Protein AF-A0A8E0FLQ1-F1 (afdb_monomer_lite)

Secondary structure (DSSP, 8-state):
-EEEETTEEEEEEEETTEEEEEEEEPPPPP--------HHHHHHHHHHHHT--

Sequence (53 aa):
MVVDVEDARLVLGVTAGQINLLHKLPPSAPTEEIPQTDFQSVMKNLLKRSGRS

pLDDT: mean 74.66, std 9.77, range [49.56, 88.0]

Organism: NCBI:txid869670

Structure (mmCIF, N/CA/C/O backbone):
data_AF-A0A8E0FLQ1-F1
#
_entry.id   AF-A0A8E0FLQ1-F1
#
loop_
_atom_site.group_PDB
_atom_site.id
_atom_site.type_symbol
_atom_site.label_atom_id
_atom_site.label_alt_id
_atom_site.label_comp_id
_atom_site.label_asym_id
_atom_site.label_entity_id
_atom_site.label_seq_id
_atom_site.pdbx_PDB_ins_code
_atom_site.Cartn_x
_atom_site.Cartn_y
_atom_site.Cartn_z
_atom_site.occupancy
_atom_site.B_iso_or_equiv
_atom_site.auth_seq_id
_atom_site.auth_comp_id
_atom_site.auth_asym_id
_atom_site.auth_atom_id
_atom_site.pdbx_PDB_model_num
ATOM 1 N N . MET A 1 1 ? 11.697 4.797 -5.031 1.00 62.22 1 MET A N 1
ATOM 2 C CA . MET A 1 1 ? 10.881 3.642 -4.601 1.00 62.22 1 MET A CA 1
ATOM 3 C C . MET A 1 1 ? 11.229 3.350 -3.151 1.00 62.22 1 MET A C 1
ATOM 5 O O . MET A 1 1 ? 12.413 3.366 -2.829 1.00 62.22 1 MET A O 1
ATOM 9 N N . VAL A 1 2 ? 10.228 3.165 -2.290 1.00 63.81 2 VAL A N 1
ATOM 10 C CA . VAL A 1 2 ? 10.427 2.796 -0.880 1.00 63.81 2 VAL A CA 1
ATOM 11 C C . VAL A 1 2 ? 10.021 1.337 -0.733 1.00 63.81 2 VAL A C 1
ATOM 13 O O . VAL A 1 2 ? 8.972 0.953 -1.242 1.00 63.81 2 VAL A O 1
ATOM 16 N N . VAL A 1 3 ? 10.883 0.532 -0.118 1.00 72.06 3 VAL A N 1
ATOM 17 C CA . VAL A 1 3 ? 10.608 -0.876 0.178 1.00 72.06 3 VAL A CA 1
ATOM 18 C C . VAL A 1 3 ? 10.352 -0.990 1.669 1.00 72.06 3 VAL A C 1
ATOM 20 O O . VAL A 1 3 ? 11.224 -0.644 2.470 1.00 72.06 3 VAL A O 1
ATOM 23 N N . ASP A 1 4 ? 9.165 -1.463 2.022 1.00 66.94 4 ASP A N 1
ATOM 24 C CA . ASP A 1 4 ? 8.829 -1.785 3.401 1.00 66.94 4 ASP A CA 1
ATOM 25 C C . ASP A 1 4 ? 9.397 -3.167 3.732 1.00 66.94 4 ASP A C 1
ATOM 27 O O . ASP A 1 4 ? 9.133 -4.156 3.048 1.00 66.94 4 ASP A O 1
ATOM 31 N N . VAL A 1 5 ? 10.233 -3.211 4.762 1.00 70.44 5 VAL A N 1
ATOM 32 C CA . VAL A 1 5 ? 10.797 -4.424 5.357 1.00 70.44 5 VAL A CA 1
ATOM 33 C C . VAL A 1 5 ? 10.318 -4.456 6.806 1.00 70.44 5 VAL A C 1
ATOM 35 O O . VAL A 1 5 ? 10.060 -3.398 7.377 1.00 70.44 5 VAL A O 1
ATOM 38 N N . GLU A 1 6 ? 10.194 -5.647 7.391 1.00 60.28 6 GLU A N 1
ATOM 39 C CA . GLU A 1 6 ? 9.498 -5.912 8.666 1.00 60.28 6 GLU A CA 1
ATOM 40 C C . GLU A 1 6 ? 9.745 -4.870 9.779 1.00 60.28 6 GLU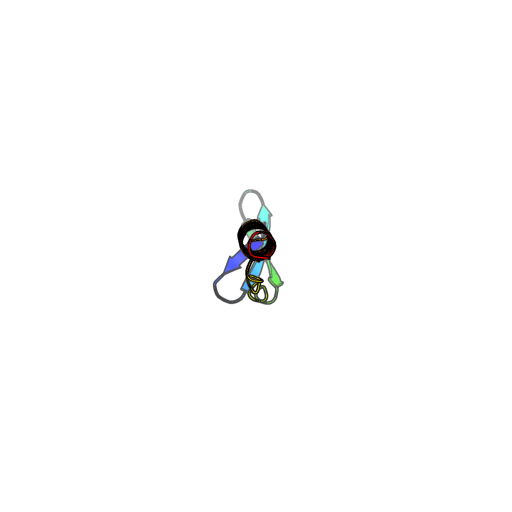 A C 1
ATOM 42 O O . GLU A 1 6 ? 8.793 -4.481 10.446 1.00 60.28 6 GLU A O 1
ATOM 47 N N . ASP A 1 7 ? 10.962 -4.318 9.899 1.00 61.78 7 ASP A N 1
ATOM 48 C CA . ASP A 1 7 ? 11.315 -3.315 10.920 1.00 61.78 7 ASP A CA 1
ATOM 49 C C . ASP A 1 7 ? 11.873 -1.985 10.374 1.00 61.78 7 ASP A C 1
ATOM 51 O O . ASP A 1 7 ? 12.406 -1.162 11.127 1.00 61.78 7 ASP A O 1
ATOM 55 N N . ALA A 1 8 ? 11.836 -1.750 9.060 1.00 71.75 8 ALA A N 1
ATOM 56 C CA . ALA A 1 8 ? 12.401 -0.534 8.474 1.00 71.75 8 ALA A CA 1
ATOM 57 C C . ALA A 1 8 ? 11.880 -0.247 7.069 1.00 71.75 8 ALA A C 1
ATOM 59 O O . ALA A 1 8 ? 11.623 -1.14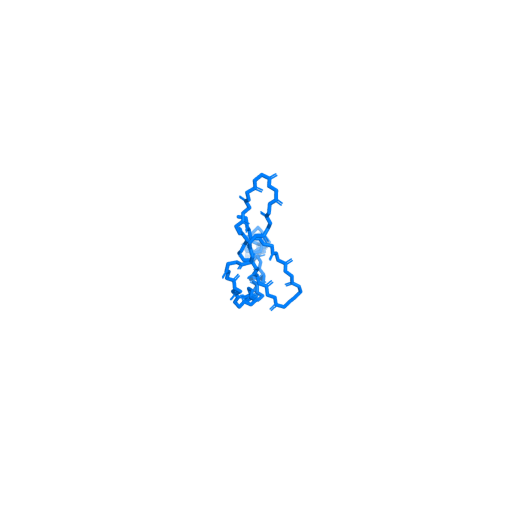9 6.279 1.00 71.75 8 ALA A O 1
ATOM 60 N N . ARG A 1 9 ? 11.844 1.037 6.710 1.00 80.38 9 ARG A N 1
ATOM 61 C CA . ARG A 1 9 ? 11.531 1.453 5.339 1.00 80.38 9 ARG A CA 1
ATOM 62 C C . ARG A 1 9 ? 12.823 1.838 4.640 1.00 80.38 9 ARG A C 1
ATOM 64 O O . ARG A 1 9 ? 13.554 2.710 5.111 1.00 80.38 9 ARG A O 1
ATOM 71 N N . LEU A 1 10 ? 13.141 1.169 3.540 1.00 84.00 10 LEU A N 1
ATOM 72 C CA . LEU A 1 10 ? 14.390 1.366 2.810 1.00 84.00 10 LEU A CA 1
ATOM 73 C C . LEU A 1 10 ? 14.146 2.228 1.575 1.00 84.00 10 LEU A C 1
ATOM 75 O O . LEU A 1 10 ? 13.310 1.912 0.729 1.00 84.00 10 LEU A O 1
ATOM 79 N N . VAL A 1 11 ? 14.906 3.311 1.452 1.00 85.12 11 VAL A N 1
ATOM 80 C CA . VAL A 1 11 ? 14.932 4.138 0.247 1.00 85.12 11 VAL A CA 1
ATOM 81 C C . VAL A 1 11 ? 16.056 3.630 -0.641 1.00 85.12 11 VAL A C 1
ATOM 83 O O . VAL A 1 11 ? 17.232 3.723 -0.280 1.00 85.12 11 VAL A O 1
ATOM 86 N N . LEU A 1 12 ? 15.682 3.096 -1.803 1.00 86.31 12 LEU A N 1
ATOM 87 C CA . LEU A 1 12 ? 16.617 2.547 -2.777 1.00 86.31 12 LEU A CA 1
ATOM 88 C C . LEU A 1 12 ? 16.737 3.470 -3.992 1.00 86.31 12 LEU A C 1
ATOM 90 O O . LEU A 1 12 ? 15.735 3.932 -4.548 1.00 86.31 12 LEU A O 1
ATOM 94 N N . GLY A 1 13 ? 17.973 3.712 -4.415 1.00 86.19 13 GLY A N 1
ATOM 95 C CA . GLY A 1 13 ? 18.299 4.276 -5.717 1.00 86.19 13 GLY A CA 1
ATOM 96 C C . GLY A 1 13 ? 18.411 3.145 -6.728 1.00 86.19 13 GLY A C 1
ATOM 97 O O . GLY A 1 13 ? 19.102 2.164 -6.471 1.00 86.19 13 GLY A O 1
ATOM 98 N N . VAL A 1 14 ? 17.734 3.263 -7.866 1.00 81.44 14 VAL A N 1
ATOM 99 C CA . VAL A 1 14 ? 17.715 2.213 -8.891 1.00 81.44 14 VAL A CA 1
ATOM 100 C C . VAL A 1 14 ? 18.257 2.795 -10.189 1.00 81.44 14 VAL A C 1
ATOM 102 O O . VAL A 1 14 ? 17.760 3.817 -10.660 1.00 81.44 14 VAL A O 1
ATOM 105 N N . THR A 1 15 ? 19.277 2.160 -10.758 1.00 77.69 15 THR A N 1
ATOM 106 C CA . THR A 1 15 ? 19.742 2.414 -12.129 1.00 77.69 15 THR A CA 1
ATOM 107 C C . THR A 1 15 ? 19.594 1.138 -12.953 1.00 77.69 15 THR A C 1
ATOM 109 O O . THR A 1 15 ? 19.276 0.082 -12.411 1.00 77.69 15 THR A O 1
ATOM 112 N N . ALA A 1 16 ? 19.822 1.216 -14.267 1.00 77.25 16 ALA A N 1
ATOM 113 C CA . ALA A 1 16 ? 19.566 0.123 -15.212 1.00 77.25 16 ALA A CA 1
ATOM 114 C C . ALA A 1 16 ? 20.272 -1.218 -14.897 1.00 77.25 16 ALA A C 1
ATOM 116 O O . ALA A 1 16 ? 19.921 -2.228 -15.497 1.00 77.25 16 ALA A O 1
ATOM 117 N N . GLY A 1 17 ? 21.230 -1.256 -13.962 1.00 84.25 17 GLY A N 1
ATOM 118 C CA . GLY A 1 17 ? 21.870 -2.500 -13.522 1.00 84.25 17 GLY A CA 1
ATOM 119 C C . GLY A 1 17 ? 22.273 -2.558 -12.049 1.00 84.25 17 GLY A C 1
ATOM 120 O O . GLY A 1 17 ? 22.905 -3.531 -11.650 1.00 84.25 17 GLY A O 1
ATOM 121 N N . GLN A 1 18 ? 21.951 -1.548 -11.234 1.00 79.56 18 GLN A N 1
ATOM 122 C CA . GLN A 1 18 ? 22.408 -1.502 -9.844 1.00 79.56 18 GLN A CA 1
ATOM 123 C C . GLN A 1 18 ? 21.325 -0.994 -8.893 1.00 79.56 18 GLN A C 1
ATOM 125 O O . GLN A 1 18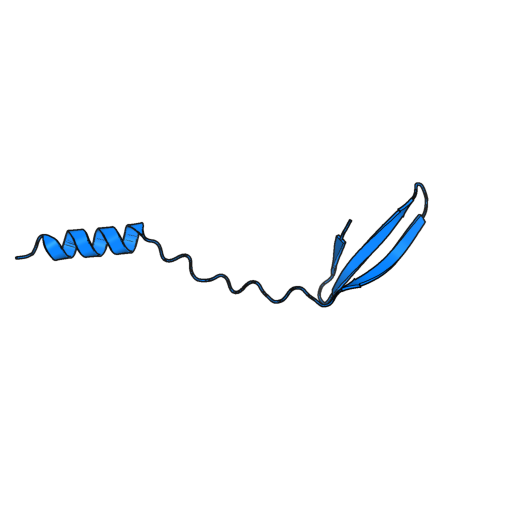 ? 20.608 -0.033 -9.180 1.00 79.56 18 GLN A O 1
ATOM 130 N N . ILE A 1 19 ? 21.265 -1.632 -7.721 1.00 88.00 19 ILE A N 1
ATOM 131 C CA . ILE A 1 19 ? 20.410 -1.241 -6.602 1.00 88.00 19 ILE A CA 1
ATOM 132 C C . ILE A 1 19 ? 21.292 -0.634 -5.508 1.00 88.00 19 ILE A C 1
ATOM 134 O O . ILE A 1 19 ? 22.100 -1.317 -4.884 1.00 88.00 19 ILE A O 1
ATOM 138 N N . ASN A 1 20 ? 21.152 0.680 -5.352 1.00 83.81 20 ASN A N 1
ATOM 139 C CA . ASN A 1 20 ? 21.703 1.561 -4.328 1.00 83.81 20 ASN A CA 1
ATOM 140 C C . ASN A 1 20 ? 20.923 1.557 -2.995 1.00 83.81 20 ASN A C 1
ATOM 142 O O . ASN A 1 20 ? 19.832 2.122 -3.031 1.00 83.81 20 ASN A O 1
ATOM 146 N N . LEU A 1 21 ? 21.385 1.057 -1.839 1.00 85.75 21 LEU A N 1
ATOM 147 C CA . LEU A 1 21 ? 20.710 1.427 -0.575 1.00 85.75 21 LEU A CA 1
ATOM 148 C C . LEU A 1 21 ? 21.107 2.859 -0.201 1.00 85.75 21 LEU A C 1
ATOM 150 O O . LEU A 1 21 ? 22.273 3.122 0.074 1.00 85.75 21 LEU A O 1
ATOM 154 N N . LEU A 1 22 ? 20.145 3.784 -0.195 1.00 87.50 22 LEU A N 1
ATOM 155 C CA . LEU A 1 22 ? 20.416 5.192 0.096 1.00 87.50 22 LEU A CA 1
ATOM 156 C C . LEU A 1 22 ? 20.173 5.500 1.569 1.00 87.50 22 LEU A C 1
ATOM 158 O O . LEU A 1 22 ? 21.083 5.940 2.270 1.00 87.50 22 LEU A O 1
ATOM 162 N N . HIS A 1 23 ? 18.952 5.260 2.049 1.00 83.31 23 HIS A N 1
ATOM 163 C CA . HIS A 1 23 ? 18.546 5.633 3.403 1.00 83.31 23 HIS A CA 1
ATOM 164 C C . HIS A 1 23 ? 17.704 4.539 4.057 1.00 83.31 23 HIS A C 1
ATOM 166 O O . HIS A 1 23 ? 16.876 3.901 3.406 1.00 83.31 23 HIS A O 1
ATOM 172 N N . LYS A 1 24 ? 17.891 4.363 5.366 1.00 82.88 24 LYS A N 1
ATOM 173 C CA . LYS A 1 24 ? 17.051 3.524 6.222 1.00 82.88 24 LYS A CA 1
ATOM 174 C C . LYS A 1 24 ? 16.194 4.444 7.082 1.00 82.88 24 LYS A C 1
ATOM 176 O O . LYS A 1 24 ? 16.714 5.140 7.949 1.00 82.88 24 LYS A O 1
ATOM 181 N N . LEU A 1 25 ? 14.898 4.479 6.809 1.00 79.69 25 LEU A N 1
ATOM 182 C CA . LEU A 1 25 ? 13.932 5.217 7.608 1.00 79.69 25 LEU A CA 1
ATOM 183 C C . LEU A 1 25 ? 13.463 4.345 8.779 1.00 79.69 25 LEU A C 1
ATOM 185 O O . LEU A 1 25 ? 13.385 3.117 8.636 1.00 79.69 25 LEU A O 1
ATOM 189 N N . PRO A 1 26 ? 13.111 4.962 9.920 1.00 76.44 26 PRO A N 1
ATOM 190 C CA . PRO A 1 26 ? 12.470 4.244 11.010 1.00 76.44 26 PRO A CA 1
ATOM 191 C C . PRO A 1 26 ? 11.165 3.584 10.527 1.00 76.44 26 PRO A C 1
ATOM 193 O O . PRO A 1 26 ? 10.540 4.088 9.572 1.00 76.44 26 PRO A O 1
ATOM 196 N N . PRO A 1 27 ? 10.753 2.474 11.170 1.00 75.00 27 PRO A N 1
ATOM 197 C CA . PRO A 1 27 ? 9.498 1.808 10.849 1.00 75.00 27 PRO A CA 1
ATOM 198 C C . PRO A 1 27 ? 8.357 2.825 10.901 1.00 75.00 27 PRO A C 1
ATOM 200 O O . PRO A 1 27 ? 8.377 3.759 11.711 1.00 75.00 27 PRO A O 1
ATOM 203 N N . SER A 1 28 ? 7.395 2.706 9.984 1.00 68.19 28 SER A N 1
ATOM 204 C CA . SER A 1 28 ? 6.169 3.495 10.111 1.00 68.19 28 SER A CA 1
ATOM 205 C C . SER A 1 28 ? 5.558 3.172 11.466 1.00 68.19 28 SER A C 1
ATOM 207 O O . SER A 1 28 ? 5.400 1.998 11.797 1.00 68.19 28 SER A O 1
ATOM 209 N N . ALA A 1 29 ? 5.221 4.204 12.241 1.00 71.44 29 ALA A N 1
ATOM 210 C CA . ALA A 1 29 ? 4.366 4.000 13.398 1.00 71.44 29 ALA A CA 1
ATOM 211 C C . ALA A 1 29 ? 3.117 3.243 12.918 1.00 71.44 29 ALA A C 1
ATOM 213 O O . ALA A 1 29 ? 2.604 3.584 11.840 1.00 71.44 29 ALA A O 1
ATOM 214 N N . PRO A 1 30 ? 2.658 2.211 13.651 1.00 66.31 30 PRO A N 1
ATOM 215 C CA . PRO A 1 30 ? 1.411 1.554 13.312 1.00 66.31 30 PRO A CA 1
ATOM 216 C C . PRO A 1 30 ? 0.363 2.653 13.198 1.00 66.31 30 PRO A C 1
ATOM 218 O O . PRO A 1 30 ? 0.200 3.467 14.108 1.00 66.31 30 PRO A O 1
ATOM 221 N N . THR A 1 31 ? -0.267 2.743 12.029 1.00 62.69 31 THR A N 1
ATOM 222 C CA . THR A 1 31 ? -1.457 3.572 11.900 1.00 62.69 31 THR A CA 1
ATOM 223 C C . THR A 1 31 ? -2.459 2.928 12.835 1.00 62.69 31 THR A C 1
ATOM 225 O O . THR A 1 31 ? -2.962 1.848 12.543 1.00 62.69 31 THR A O 1
ATOM 228 N N . GLU A 1 32 ? -2.656 3.531 14.007 1.00 62.16 32 GLU A N 1
ATOM 229 C CA . GLU A 1 32 ? -3.817 3.244 14.829 1.00 62.16 32 GLU A CA 1
ATOM 230 C C . GLU A 1 32 ? -5.004 3.430 13.890 1.00 62.16 32 GLU A C 1
ATOM 232 O O . GLU A 1 32 ? -5.273 4.542 13.427 1.00 62.16 32 GLU A O 1
ATOM 237 N N . GLU A 1 33 ? -5.641 2.324 13.508 1.00 61.00 33 GLU A N 1
ATOM 238 C CA . GLU A 1 33 ? -6.935 2.362 12.854 1.00 61.00 33 GLU A CA 1
ATOM 239 C C . GLU A 1 33 ? -7.868 3.004 13.868 1.00 61.00 33 GLU A C 1
ATOM 241 O O . GLU A 1 33 ? -8.431 2.341 14.738 1.00 61.00 33 GLU A O 1
ATOM 246 N N . ILE A 1 34 ? -7.963 4.333 13.811 1.00 66.12 34 ILE A N 1
ATOM 247 C CA . ILE A 1 34 ? -8.963 5.078 14.553 1.00 66.12 34 ILE A CA 1
ATOM 248 C C . ILE A 1 34 ? -10.270 4.409 14.141 1.00 66.12 34 ILE A C 1
ATOM 250 O O . ILE A 1 34 ? -10.571 4.426 12.940 1.00 66.12 34 ILE A O 1
ATOM 254 N N . PRO A 1 35 ? -11.006 3.761 15.065 1.00 64.25 35 PRO A N 1
ATOM 255 C CA . PRO A 1 35 ? -12.190 3.019 14.692 1.00 64.25 35 PRO A CA 1
ATOM 256 C C . PRO A 1 35 ? -13.092 3.996 13.957 1.00 64.25 35 PRO A C 1
ATOM 258 O O . PRO A 1 35 ? -13.522 5.003 14.531 1.00 64.25 35 PRO A O 1
ATOM 261 N N . GLN A 1 36 ? -13.294 3.743 12.660 1.00 65.44 36 GLN A N 1
ATOM 262 C CA . GLN A 1 36 ? -14.164 4.554 11.830 1.00 65.44 36 GLN A CA 1
ATOM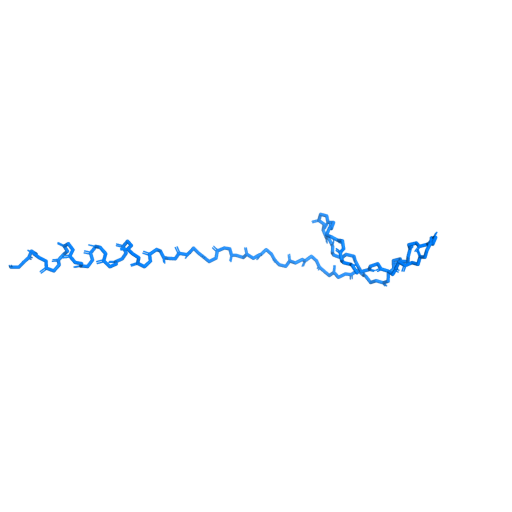 263 C C . GLN A 1 36 ? -15.537 4.455 12.471 1.00 65.44 36 GLN A C 1
ATOM 265 O O . GLN A 1 36 ? -16.233 3.449 12.357 1.00 65.44 36 GLN A O 1
ATOM 270 N N . THR A 1 37 ? -15.876 5.477 13.252 1.00 68.25 37 THR A N 1
ATOM 271 C CA . THR A 1 37 ? -17.156 5.534 13.932 1.00 68.25 37 THR A CA 1
ATOM 272 C C . THR A 1 37 ? -18.190 5.556 12.828 1.00 68.25 37 THR A C 1
ATOM 274 O O . THR A 1 37 ? -18.230 6.491 12.030 1.00 68.25 37 THR A O 1
ATOM 277 N N . ASP A 1 38 ? -18.979 4.489 12.737 1.00 79.44 38 ASP A N 1
ATOM 278 C CA . ASP A 1 38 ? -20.014 4.375 11.727 1.00 79.44 38 ASP A CA 1
ATOM 279 C C . ASP A 1 38 ? -21.121 5.385 12.053 1.00 79.44 38 ASP A C 1
ATOM 281 O O . ASP A 1 38 ? -22.065 5.115 12.804 1.00 79.44 38 ASP A O 1
ATOM 285 N N . PHE A 1 39 ? -20.971 6.595 11.508 1.00 80.94 39 PHE A N 1
ATOM 286 C CA . PHE A 1 39 ? -21.909 7.698 11.676 1.00 80.94 39 PHE A CA 1
ATOM 287 C C . PHE A 1 39 ? -23.336 7.278 11.294 1.00 80.94 39 PHE A C 1
ATOM 289 O O . PHE A 1 39 ? -24.288 7.752 11.914 1.00 80.94 39 PHE A O 1
ATOM 296 N N . GLN A 1 40 ? -23.510 6.334 10.357 1.00 80.69 40 GLN A N 1
ATOM 297 C CA . GLN A 1 40 ? -24.828 5.799 9.999 1.00 80.69 40 GLN A CA 1
ATOM 298 C C . GLN A 1 40 ? -25.468 5.041 11.162 1.00 80.69 40 GLN A C 1
ATOM 300 O O . GLN A 1 40 ? -26.663 5.193 11.424 1.00 80.69 40 GLN A O 1
ATOM 305 N N . SER A 1 41 ? -24.684 4.245 11.886 1.00 80.94 41 SER A N 1
ATOM 306 C CA . SER A 1 41 ? -25.145 3.526 13.074 1.00 80.94 41 SER A CA 1
ATOM 307 C C . SER A 1 41 ? -25.527 4.487 14.204 1.00 80.94 41 SER A C 1
ATOM 309 O O . SER A 1 41 ? -26.574 4.312 14.834 1.00 80.94 41 SER A O 1
ATOM 311 N N . VAL A 1 42 ? -24.753 5.559 14.409 1.00 84.19 42 VAL A N 1
ATOM 312 C CA . VAL A 1 42 ? -25.081 6.613 15.387 1.00 84.19 42 VAL A CA 1
ATOM 313 C C . VAL A 1 42 ? -26.376 7.336 15.005 1.00 84.19 42 VAL A C 1
ATOM 315 O O . VAL A 1 42 ? -27.281 7.447 15.833 1.00 84.19 42 VAL A O 1
ATOM 318 N N . MET A 1 43 ? -26.521 7.753 13.743 1.00 85.69 43 MET A N 1
ATOM 319 C CA . MET A 1 43 ? -27.737 8.414 13.256 1.00 85.69 43 MET A CA 1
ATOM 320 C C . MET A 1 43 ? -28.964 7.507 13.386 1.00 85.69 43 MET A C 1
ATOM 322 O O . MET A 1 43 ? -29.989 7.935 13.913 1.00 85.69 43 MET A O 1
ATOM 326 N N . LYS A 1 44 ? -28.862 6.229 13.000 1.00 84.50 44 LYS A N 1
ATOM 327 C CA . LYS A 1 44 ? -29.959 5.257 13.1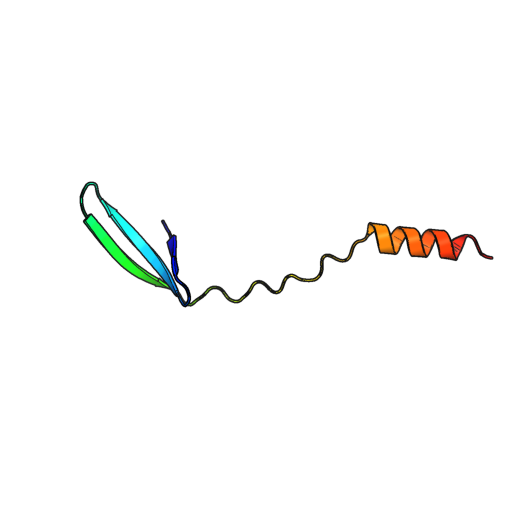51 1.00 84.50 44 LYS A CA 1
ATOM 328 C C . LYS A 1 44 ? -30.391 5.094 14.606 1.00 84.50 44 LYS A C 1
ATOM 330 O O . LYS A 1 44 ? -31.586 4.985 14.867 1.00 84.50 44 LYS A O 1
ATOM 335 N N . ASN A 1 45 ? -29.453 5.087 15.550 1.00 84.00 45 ASN A N 1
ATOM 336 C CA . ASN A 1 45 ? -29.769 4.968 16.973 1.00 84.00 45 ASN A CA 1
ATOM 337 C C . ASN A 1 45 ? -30.444 6.228 17.527 1.00 84.00 45 ASN A C 1
ATOM 339 O O . ASN A 1 45 ? -31.379 6.114 18.319 1.00 84.00 45 ASN A O 1
ATOM 343 N N . LEU A 1 46 ? -30.034 7.415 17.074 1.00 85.94 46 LEU A N 1
ATOM 344 C CA . LEU A 1 46 ? -30.682 8.675 17.443 1.00 85.94 46 LEU A CA 1
ATOM 345 C C . LEU A 1 46 ? -32.108 8.765 16.883 1.00 85.94 46 LEU A C 1
ATOM 347 O O . LEU A 1 46 ? -33.023 9.083 17.638 1.00 85.94 46 LEU A O 1
ATOM 351 N N . LEU A 1 47 ? -32.320 8.397 15.614 1.00 84.56 47 LEU A N 1
ATOM 352 C CA . LEU A 1 47 ? -33.649 8.370 14.984 1.00 84.56 47 LEU A CA 1
ATOM 353 C C . LEU A 1 47 ? -34.585 7.349 15.652 1.00 84.56 47 LEU A C 1
ATOM 355 O O . LEU A 1 47 ? -35.754 7.634 15.900 1.00 84.56 47 LEU A O 1
ATOM 359 N N . LYS A 1 48 ? -34.077 6.155 15.987 1.00 76.56 48 LYS A N 1
ATOM 360 C CA . LYS A 1 48 ? -34.855 5.131 16.710 1.00 76.56 48 LYS A CA 1
ATOM 361 C C . LYS A 1 48 ? -35.224 5.572 18.125 1.00 76.56 48 LYS A C 1
ATOM 363 O O . LYS A 1 48 ? -36.272 5.182 18.630 1.00 76.56 48 LYS A O 1
ATOM 368 N N . ARG A 1 49 ? -34.367 6.365 18.772 1.00 67.31 49 ARG A N 1
ATOM 369 C CA . ARG A 1 49 ? -34.606 6.889 20.120 1.00 67.31 49 ARG A CA 1
ATOM 370 C C . ARG A 1 49 ? -35.526 8.113 20.118 1.00 67.31 49 ARG A C 1
ATOM 372 O O . ARG A 1 49 ? -36.311 8.246 21.049 1.00 67.31 49 ARG A O 1
ATOM 379 N N . SER A 1 50 ? -35.485 8.966 19.091 1.00 62.84 50 SER A N 1
ATOM 380 C CA . SER A 1 50 ? -36.343 10.159 18.997 1.00 62.84 50 SER A CA 1
ATOM 381 C C . SER A 1 50 ? -37.815 9.845 18.707 1.00 62.84 50 SER A C 1
ATOM 383 O O . SER A 1 50 ? -38.664 10.691 18.947 1.00 62.84 50 SER A O 1
ATOM 385 N N . GLY A 1 51 ? -38.129 8.649 18.195 1.00 60.56 51 GLY A N 1
ATOM 386 C CA . GLY A 1 51 ? -39.503 8.205 17.918 1.00 60.56 51 GLY A CA 1
ATOM 387 C C . GLY A 1 51 ? -40.247 7.592 19.112 1.00 60.56 51 GLY A C 1
ATOM 388 O O . GLY A 1 51 ? -41.380 7.149 18.952 1.00 60.56 51 GLY A O 1
ATOM 389 N N . ARG A 1 52 ? -39.617 7.520 20.292 1.00 59.69 52 ARG A N 1
ATOM 390 C CA . ARG A 1 52 ? -40.232 7.034 21.536 1.00 59.69 52 ARG A CA 1
ATOM 391 C C . ARG A 1 52 ? -40.355 8.192 22.528 1.00 59.69 52 ARG A C 1
ATOM 393 O O . ARG A 1 52 ? -39.638 8.229 23.524 1.0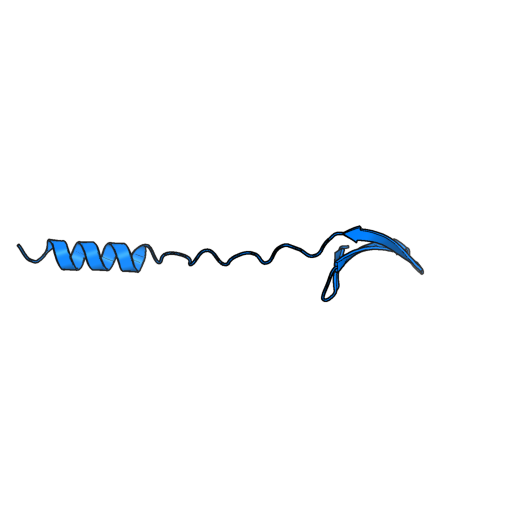0 59.69 52 ARG A O 1
ATOM 400 N N . SER A 1 53 ? -41.239 9.137 22.221 1.00 49.56 53 SER A N 1
ATOM 401 C CA . SER A 1 53 ? -41.812 10.103 23.163 1.00 49.56 53 SER A CA 1
ATOM 402 C C . SER A 1 53 ? -43.289 10.287 22.865 1.00 49.56 53 SER A C 1
ATOM 404 O O . SER A 1 53 ? -43.682 10.051 21.702 1.00 49.56 53 SER A O 1
#

InterPro domains:
  IPR022781 Flagellar biosynthesis protein, FliO [PF04347] (1-48)

Foldseek 3Di:
DWDDDPFWIWDWDDDPPDIRGDDTHGHPDPPPPPPPPPVVVVVVVVVVVVVPD

Radius of gyration: 23.38 Å; chains: 1; bounding box: 64×16×38 Å